Protein AF-A0A2K3KCC7-F1 (afdb_monomer_lite)

Secondary structure (DSSP, 8-state):
-HHHHHHHHHHHHHTTTS-TT--TT-TT--HHHHHHHHHHHHHHHHH--SSS----------TTHHHH--TTGGG-

Sequence (76 aa):
MISKVLANRLNICLDKCVFQEQSAFVEGRSILD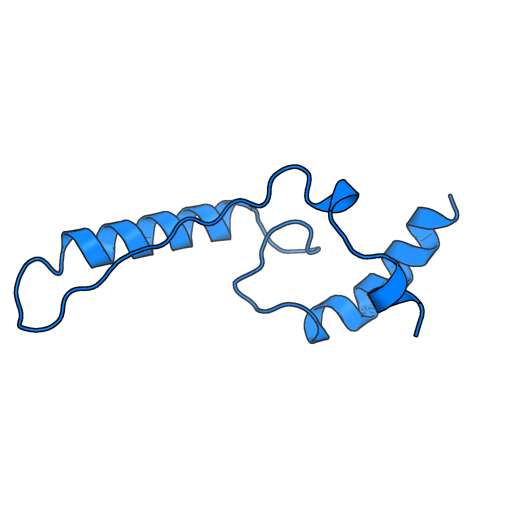NALISIEVIHALKRKTTGRIGELALKIDISKAYDKVDWGFLRG

Structure (mmCIF, N/CA/C/O backbone):
data_AF-A0A2K3KCC7-F1
#
_entry.id   AF-A0A2K3KCC7-F1
#
loop_
_atom_site.group_PDB
_atom_site.id
_atom_site.type_symbol
_atom_site.label_atom_id
_atom_site.label_alt_id
_atom_site.label_comp_id
_atom_site.label_asym_id
_atom_site.label_entity_id
_atom_site.label_seq_id
_atom_site.pdbx_PDB_ins_code
_atom_site.Cartn_x
_atom_site.Cartn_y
_atom_site.Cartn_z
_atom_site.occupancy
_atom_site.B_iso_or_equiv
_atom_site.auth_seq_id
_atom_site.auth_comp_id
_atom_site.auth_asym_id
_atom_site.auth_atom_id
_atom_site.pdbx_PDB_model_num
ATOM 1 N N . MET A 1 1 ? 7.353 7.850 -24.823 1.00 81.44 1 MET A N 1
ATOM 2 C CA . MET A 1 1 ? 8.191 7.825 -23.603 1.00 81.44 1 MET A CA 1
ATOM 3 C C . MET A 1 1 ? 8.509 6.371 -23.286 1.00 81.44 1 MET A C 1
ATOM 5 O O . MET A 1 1 ? 7.576 5.578 -23.225 1.00 81.44 1 MET A O 1
ATOM 9 N N . ILE A 1 2 ? 9.788 6.006 -23.155 1.00 94.81 2 ILE A N 1
ATOM 10 C CA . ILE A 1 2 ? 10.219 4.605 -22.965 1.00 94.81 2 ILE A CA 1
ATOM 11 C C . ILE A 1 2 ? 9.594 3.998 -21.696 1.00 94.81 2 ILE A C 1
ATOM 13 O O . ILE A 1 2 ? 9.116 2.869 -21.726 1.00 94.81 2 ILE A O 1
ATOM 17 N N . SER A 1 3 ? 9.481 4.784 -20.622 1.00 95.31 3 SER A N 1
ATOM 18 C CA . SER A 1 3 ? 8.824 4.388 -19.368 1.00 95.31 3 SER A CA 1
ATOM 19 C C . SER A 1 3 ? 7.382 3.906 -19.557 1.00 95.31 3 SER A C 1
ATOM 21 O O . SER A 1 3 ? 7.007 2.883 -18.998 1.00 95.31 3 SER A O 1
ATOM 23 N N . LYS A 1 4 ? 6.583 4.581 -20.394 1.00 94.75 4 LYS A N 1
ATOM 24 C CA . LYS A 1 4 ? 5.197 4.174 -20.687 1.00 94.75 4 LYS A CA 1
ATOM 25 C C . LYS A 1 4 ? 5.137 2.832 -21.419 1.00 94.75 4 LYS A C 1
ATOM 27 O O . LYS A 1 4 ? 4.272 2.015 -21.131 1.00 94.75 4 LYS A O 1
ATOM 32 N N . VAL A 1 5 ? 6.070 2.591 -22.341 1.00 96.38 5 VAL A N 1
ATOM 33 C CA . VAL A 1 5 ? 6.166 1.301 -23.041 1.00 96.38 5 VAL A CA 1
ATOM 34 C C . VAL A 1 5 ? 6.508 0.186 -22.052 1.00 96.38 5 VAL A C 1
ATOM 36 O O . VAL A 1 5 ? 5.871 -0.862 -22.076 1.00 96.38 5 VAL A O 1
ATOM 39 N N . LEU A 1 6 ? 7.466 0.419 -21.149 1.00 94.81 6 LEU A N 1
ATOM 40 C CA . LEU A 1 6 ? 7.830 -0.543 -20.106 1.00 94.81 6 LEU A CA 1
ATOM 41 C C . LEU A 1 6 ? 6.666 -0.819 -19.143 1.00 94.81 6 LEU A C 1
ATOM 43 O O . LEU A 1 6 ? 6.372 -1.984 -18.886 1.00 94.81 6 LEU A O 1
ATOM 47 N N . ALA A 1 7 ? 5.964 0.219 -18.681 1.00 94.44 7 ALA A N 1
ATOM 48 C CA . ALA A 1 7 ? 4.798 0.081 -17.808 1.00 94.44 7 ALA A CA 1
ATOM 49 C C . ALA A 1 7 ? 3.689 -0.761 -18.460 1.00 94.44 7 ALA A C 1
ATOM 51 O O . ALA A 1 7 ? 3.195 -1.705 -17.850 1.00 94.44 7 ALA A O 1
ATOM 52 N N . ASN A 1 8 ? 3.368 -0.502 -19.731 1.00 94.12 8 ASN A N 1
ATOM 53 C CA . ASN A 1 8 ? 2.363 -1.281 -20.458 1.00 94.12 8 ASN A CA 1
ATOM 54 C C . ASN A 1 8 ? 2.767 -2.754 -20.628 1.00 94.12 8 ASN A C 1
ATOM 56 O O . ASN A 1 8 ? 1.908 -3.630 -20.603 1.00 94.12 8 ASN A O 1
ATOM 60 N N . ARG A 1 9 ? 4.066 -3.049 -20.783 1.00 94.62 9 ARG A N 1
ATOM 61 C CA . ARG A 1 9 ? 4.553 -4.438 -20.844 1.00 94.62 9 ARG A CA 1
ATOM 62 C C . ARG A 1 9 ? 4.450 -5.140 -19.491 1.00 94.62 9 ARG A C 1
ATOM 64 O O . ARG A 1 9 ? 4.098 -6.314 -19.462 1.00 94.62 9 ARG A O 1
ATOM 71 N N . LEU A 1 10 ? 4.738 -4.435 -18.395 1.00 93.12 10 LEU A N 1
ATOM 72 C CA . LEU A 1 10 ? 4.591 -4.963 -17.033 1.00 93.12 10 LEU A CA 1
ATOM 73 C C . LEU A 1 10 ? 3.124 -5.202 -16.657 1.00 93.12 10 LEU A C 1
ATOM 75 O O . LEU A 1 10 ? 2.831 -6.162 -15.952 1.00 93.12 10 LEU A O 1
ATOM 79 N N . ASN A 1 11 ? 2.203 -4.381 -17.167 1.00 92.94 11 ASN A N 1
ATOM 80 C CA . ASN A 1 11 ? 0.770 -4.515 -16.899 1.00 92.94 11 ASN A CA 1
ATOM 81 C C . ASN A 1 11 ? 0.233 -5.920 -17.238 1.00 92.94 11 ASN A C 1
ATOM 83 O O . ASN A 1 11 ? -0.567 -6.477 -16.501 1.00 92.94 11 ASN A O 1
ATOM 87 N N . ILE A 1 12 ? 0.759 -6.546 -18.297 1.00 93.81 12 ILE A N 1
ATOM 88 C CA . ILE A 1 12 ? 0.353 -7.884 -18.767 1.00 93.81 12 ILE A CA 1
ATOM 89 C C . ILE A 1 12 ? 0.586 -8.981 -17.710 1.00 93.81 12 ILE A C 1
ATOM 91 O O . ILE A 1 12 ? -0.103 -10.001 -17.711 1.00 93.81 12 ILE A O 1
ATOM 95 N N . CYS A 1 13 ? 1.563 -8.809 -16.816 1.00 93.12 13 CYS A N 1
ATOM 96 C CA . CYS A 1 13 ? 1.836 -9.755 -15.732 1.00 93.12 13 CYS A CA 1
ATOM 97 C C . CYS A 1 13 ? 1.479 -9.213 -14.344 1.00 93.12 13 CYS A C 1
ATOM 99 O O . CYS A 1 13 ? 1.704 -9.917 -13.361 1.00 93.12 13 CYS A O 1
ATOM 101 N N . LEU A 1 14 ? 0.929 -7.999 -14.252 1.00 92.94 14 LEU A N 1
ATOM 102 C CA . LEU A 1 14 ? 0.674 -7.328 -12.980 1.00 92.94 14 LEU A CA 1
ATOM 103 C C . LEU A 1 14 ? -0.284 -8.132 -12.095 1.00 92.94 14 LEU A C 1
ATOM 105 O O . LEU A 1 14 ? -0.001 -8.299 -10.913 1.00 92.94 14 LEU A O 1
ATOM 109 N N . ASP A 1 15 ? -1.327 -8.729 -12.677 1.00 90.75 15 ASP A N 1
ATOM 110 C CA . ASP A 1 15 ? -2.298 -9.574 -11.962 1.00 90.75 15 ASP A CA 1
ATOM 111 C C . ASP A 1 15 ? -1.684 -10.817 -11.300 1.00 90.75 15 ASP A C 1
ATOM 113 O O . ASP A 1 15 ? -2.280 -11.392 -10.395 1.00 90.75 15 ASP A O 1
ATOM 117 N N . LYS A 1 16 ? -0.487 -11.245 -11.721 1.00 93.56 16 LYS A N 1
ATOM 118 C CA . LYS A 1 16 ? 0.245 -12.349 -11.075 1.00 93.56 16 LYS A CA 1
ATOM 119 C C . LYS A 1 16 ? 1.115 -11.878 -9.908 1.00 93.56 16 LYS A C 1
ATOM 121 O O . LYS A 1 16 ? 1.591 -12.706 -9.138 1.00 93.56 16 LYS A O 1
ATOM 126 N N . CYS A 1 17 ? 1.357 -10.573 -9.810 1.00 92.88 17 CYS A N 1
ATOM 127 C CA . CYS A 1 17 ? 2.252 -9.956 -8.832 1.00 92.88 17 CYS A CA 1
ATOM 128 C C . CYS A 1 17 ? 1.502 -9.241 -7.702 1.00 92.88 17 CYS A C 1
ATOM 130 O O . CYS A 1 17 ? 2.119 -8.931 -6.684 1.00 92.88 17 CYS A O 1
ATOM 132 N N . VAL A 1 18 ? 0.212 -8.941 -7.883 1.00 93.94 18 VAL A N 1
ATOM 133 C CA . VAL A 1 18 ? -0.607 -8.214 -6.905 1.00 93.94 18 VAL A CA 1
ATOM 134 C C . VAL A 1 18 ? -1.842 -9.015 -6.509 1.00 93.94 18 VAL A C 1
ATOM 136 O O . VAL A 1 18 ? -2.451 -9.690 -7.337 1.00 93.94 18 VAL A O 1
ATOM 139 N N . PHE A 1 19 ? -2.239 -8.908 -5.244 1.00 92.38 19 PHE A N 1
ATOM 140 C CA . PHE A 1 19 ? -3.471 -9.513 -4.738 1.00 92.38 19 PHE A CA 1
ATOM 141 C C . PHE A 1 19 ? -4.710 -8.695 -5.122 1.00 92.38 19 PHE A C 1
ATOM 143 O O . PHE A 1 19 ? -4.600 -7.542 -5.548 1.00 92.38 19 PHE A O 1
ATOM 150 N N . GLN A 1 20 ? -5.902 -9.278 -4.980 1.00 90.00 20 GLN A N 1
ATOM 151 C CA . GLN A 1 20 ? -7.167 -8.631 -5.346 1.00 90.00 20 GLN A CA 1
ATOM 152 C C . GLN A 1 20 ? -7.446 -7.384 -4.493 1.00 90.00 20 GLN A C 1
ATOM 154 O O . GLN A 1 20 ? -7.988 -6.401 -4.991 1.00 90.00 20 GLN A O 1
ATOM 159 N N . GLU A 1 21 ? -6.996 -7.389 -3.242 1.00 90.44 21 GLU A N 1
ATOM 160 C CA . GLU A 1 21 ? -7.153 -6.301 -2.276 1.00 90.44 21 GLU A CA 1
ATOM 161 C C . GLU A 1 21 ? -6.246 -5.094 -2.589 1.00 90.44 21 GLU A C 1
ATOM 163 O O . GLU A 1 21 ? -6.386 -4.027 -1.991 1.00 90.44 21 GLU A O 1
ATOM 168 N N . GLN A 1 22 ? -5.302 -5.226 -3.530 1.00 90.88 22 GLN A N 1
ATOM 169 C CA . GLN A 1 22 ? -4.457 -4.120 -3.981 1.00 90.88 22 GLN A CA 1
ATOM 170 C C . GLN A 1 22 ? -5.149 -3.342 -5.106 1.00 90.88 22 GLN A C 1
ATOM 172 O O . GLN A 1 22 ? -4.985 -3.653 -6.285 1.00 90.88 22 GLN A O 1
ATOM 177 N N . SER A 1 23 ? -5.916 -2.311 -4.746 1.00 91.69 23 SER A N 1
ATOM 178 C CA . SER A 1 23 ? -6.676 -1.518 -5.734 1.00 91.69 23 SER A CA 1
ATOM 179 C C . SER A 1 23 ? -5.934 -0.290 -6.275 1.00 91.69 23 SER A C 1
ATOM 181 O O . SER A 1 23 ? -6.300 0.261 -7.309 1.00 91.69 23 SER A O 1
ATOM 183 N N . ALA A 1 24 ? -4.885 0.176 -5.593 1.00 91.06 24 ALA A N 1
ATOM 184 C CA . ALA A 1 24 ? -4.154 1.373 -6.005 1.00 91.06 24 ALA A CA 1
ATOM 185 C C . ALA A 1 24 ? -3.211 1.082 -7.182 1.00 91.06 24 ALA A C 1
ATOM 187 O O . ALA A 1 24 ? -2.470 0.104 -7.151 1.00 91.06 24 ALA A O 1
ATOM 188 N N . PHE A 1 25 ? -3.189 1.979 -8.174 1.00 90.56 25 PHE A N 1
ATOM 189 C CA . PHE A 1 25 ? -2.306 1.915 -9.351 1.00 90.56 25 PHE A CA 1
ATOM 190 C C . PHE A 1 25 ? -2.456 0.656 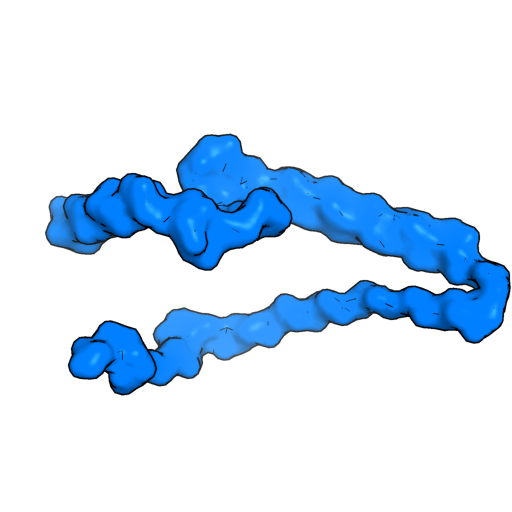-10.220 1.00 90.56 25 PHE A C 1
ATOM 192 O O . PHE A 1 25 ? -1.560 0.348 -11.005 1.00 90.56 25 PHE A O 1
ATOM 199 N N . VAL A 1 26 ? -3.588 -0.042 -10.118 1.00 92.50 26 VAL A N 1
ATOM 200 C CA . VAL A 1 26 ? -3.932 -1.174 -10.982 1.00 92.50 26 VAL A CA 1
ATOM 201 C C . VAL A 1 26 ? -5.033 -0.740 -11.940 1.00 92.50 26 VAL A C 1
ATOM 203 O O . VAL A 1 26 ? -6.036 -0.155 -11.527 1.00 92.50 26 VAL A O 1
ATOM 206 N N . GLU A 1 27 ? -4.838 -0.994 -13.231 1.00 90.94 27 GLU A N 1
ATOM 207 C CA . GLU A 1 27 ? -5.837 -0.670 -14.246 1.00 90.94 27 GLU A CA 1
ATOM 208 C C . GLU A 1 27 ? -7.154 -1.412 -13.967 1.00 90.94 27 GLU A C 1
ATOM 210 O O . GLU A 1 27 ? -7.163 -2.584 -13.601 1.00 90.94 27 GLU A O 1
ATOM 215 N N . GLY A 1 28 ? -8.279 -0.707 -14.099 1.00 91.69 28 GLY A N 1
ATOM 216 C CA . GLY A 1 28 ? -9.607 -1.277 -13.860 1.00 91.69 28 GLY A CA 1
ATOM 217 C C . GLY A 1 28 ? -10.014 -1.422 -12.388 1.00 91.69 28 GLY A C 1
ATOM 218 O O . GLY A 1 28 ? -11.137 -1.854 -12.139 1.00 91.69 28 GLY A O 1
ATOM 219 N N . ARG A 1 29 ? -9.168 -1.037 -11.418 1.00 93.12 29 ARG A N 1
ATOM 220 C CA . ARG A 1 29 ? -9.508 -1.045 -9.981 1.00 93.12 29 ARG A CA 1
ATOM 221 C C . ARG A 1 29 ? -9.700 0.369 -9.441 1.00 93.12 29 ARG A C 1
ATOM 223 O O . ARG A 1 29 ? -9.015 1.305 -9.862 1.00 93.12 29 ARG A O 1
ATOM 230 N N . SER A 1 30 ? -10.645 0.539 -8.516 1.00 94.19 30 SER A N 1
ATOM 231 C CA . SER A 1 30 ? -10.951 1.844 -7.934 1.00 94.19 30 SER A CA 1
ATOM 232 C C . SER A 1 30 ? -10.254 2.015 -6.592 1.00 94.19 30 SER A C 1
ATOM 234 O O . SER A 1 30 ? -10.287 1.145 -5.729 1.00 94.19 30 SER A O 1
ATOM 236 N N . ILE A 1 31 ? -9.689 3.197 -6.340 1.00 91.44 31 ILE A N 1
ATOM 237 C CA . ILE A 1 31 ? -9.158 3.525 -5.008 1.00 91.44 31 ILE A CA 1
ATOM 238 C C . ILE A 1 31 ? -10.247 3.494 -3.921 1.00 91.44 31 ILE A C 1
ATOM 240 O O . ILE A 1 31 ? -9.942 3.303 -2.742 1.00 91.44 31 ILE A O 1
ATOM 244 N N . LEU A 1 32 ? -11.517 3.654 -4.311 1.00 94.56 32 LEU A N 1
ATOM 245 C CA . LEU A 1 32 ? -12.656 3.575 -3.399 1.00 94.56 32 LEU A CA 1
ATOM 246 C C . LEU A 1 32 ? -12.826 2.173 -2.806 1.00 94.56 32 LEU A C 1
ATOM 248 O O . LEU A 1 32 ? -13.268 2.069 -1.664 1.00 94.56 32 LEU A O 1
ATOM 252 N N . ASP A 1 33 ? -12.406 1.123 -3.513 1.00 92.62 33 ASP A N 1
ATOM 253 C CA . ASP A 1 33 ? -12.495 -0.258 -3.029 1.00 92.62 33 ASP A CA 1
ATOM 254 C C . ASP A 1 33 ? -11.669 -0.427 -1.740 1.00 92.62 33 ASP A C 1
ATOM 256 O O . ASP A 1 33 ? -12.150 -0.957 -0.739 1.00 92.62 33 ASP A O 1
ATOM 260 N N . ASN A 1 34 ? -10.469 0.163 -1.690 1.00 90.94 34 ASN A N 1
ATOM 261 C CA . ASN A 1 34 ? -9.632 0.166 -0.483 1.00 90.94 34 ASN A CA 1
ATOM 262 C C . ASN A 1 34 ? -10.263 0.954 0.678 1.00 90.94 34 ASN A C 1
ATOM 264 O O . ASN A 1 34 ? -10.087 0.597 1.849 1.00 90.94 34 ASN A O 1
ATOM 268 N N . ALA A 1 35 ? -10.979 2.042 0.374 1.00 92.75 35 ALA A N 1
ATOM 269 C CA . ALA A 1 35 ? -11.678 2.828 1.387 1.00 92.75 35 ALA A CA 1
ATOM 270 C C . ALA A 1 35 ? -12.850 2.037 1.986 1.00 92.75 35 ALA A C 1
ATOM 272 O O . ALA A 1 35 ? -13.015 2.032 3.207 1.00 92.75 35 ALA A O 1
ATOM 273 N N . LEU A 1 36 ? -13.608 1.322 1.151 1.00 94.56 36 LEU A N 1
ATOM 274 C CA . LEU A 1 36 ? -14.694 0.441 1.586 1.00 94.56 36 LEU A CA 1
ATOM 275 C C . LEU A 1 36 ? -14.174 -0.695 2.470 1.00 94.56 36 LEU A C 1
ATOM 277 O O . LEU A 1 36 ? -14.663 -0.849 3.588 1.00 94.56 36 LEU A O 1
ATOM 281 N N . ILE A 1 37 ? -13.119 -1.397 2.040 1.00 93.44 37 ILE A N 1
ATOM 282 C CA . ILE A 1 37 ? -12.472 -2.449 2.843 1.00 93.44 37 ILE A CA 1
ATOM 283 C C . ILE A 1 37 ? -12.042 -1.895 4.209 1.00 93.44 37 ILE A C 1
ATOM 285 O O . ILE A 1 37 ? -12.292 -2.505 5.247 1.00 93.44 37 ILE A O 1
ATOM 289 N N . SER A 1 38 ? -11.446 -0.700 4.242 1.00 93.94 38 SER A N 1
ATOM 290 C CA . SER A 1 38 ? -11.032 -0.062 5.500 1.00 93.94 38 SER A CA 1
ATOM 291 C C . SER A 1 38 ? -12.220 0.236 6.424 1.00 93.94 38 SER A C 1
ATOM 293 O O . SER A 1 38 ? -12.130 0.021 7.635 1.00 93.94 38 SER A O 1
ATOM 295 N N . ILE A 1 39 ? -13.338 0.717 5.869 1.00 95.44 39 ILE A N 1
ATOM 296 C CA . ILE A 1 39 ? -14.575 0.968 6.621 1.00 95.44 39 ILE A CA 1
ATOM 297 C C . ILE A 1 39 ? -15.128 -0.342 7.190 1.00 95.44 39 ILE A C 1
ATOM 299 O O . ILE A 1 39 ? -15.480 -0.383 8.370 1.00 95.44 39 ILE A O 1
ATOM 303 N N . GLU A 1 40 ? -15.168 -1.410 6.394 1.00 95.25 40 GLU A N 1
ATOM 304 C CA . GLU A 1 40 ? -15.645 -2.727 6.824 1.00 95.25 40 GLU A CA 1
ATOM 305 C C . GLU A 1 40 ? -14.785 -3.318 7.940 1.00 95.25 40 GLU A C 1
ATOM 307 O O . GLU A 1 40 ? -15.333 -3.780 8.943 1.00 95.25 40 GLU A O 1
ATOM 312 N N . VAL A 1 41 ? -13.457 -3.233 7.820 1.00 94.62 41 VAL A N 1
ATOM 313 C CA . VAL A 1 41 ? -12.518 -3.674 8.863 1.00 94.62 41 VAL A CA 1
ATOM 314 C C . VAL A 1 41 ? -12.775 -2.919 10.168 1.00 94.62 41 VAL A C 1
ATOM 316 O O . VAL A 1 41 ? -12.948 -3.536 11.219 1.00 94.62 41 VAL A O 1
ATOM 319 N N . ILE A 1 42 ? -12.873 -1.587 10.121 1.00 94.88 42 ILE A N 1
ATOM 320 C CA . ILE A 1 42 ? -13.154 -0.773 11.315 1.00 94.88 42 ILE A CA 1
ATOM 321 C C . ILE A 1 42 ? -14.521 -1.129 11.910 1.00 94.88 42 ILE A C 1
ATOM 323 O O . ILE A 1 42 ? -14.669 -1.216 13.131 1.00 94.88 42 ILE A O 1
ATOM 327 N N . HIS A 1 43 ? -15.529 -1.330 11.065 1.00 95.25 43 HIS A N 1
ATOM 328 C CA . HIS A 1 43 ? -16.875 -1.687 11.500 1.00 95.25 43 HIS A CA 1
ATOM 329 C C . HIS A 1 43 ? -16.928 -3.075 12.146 1.00 95.25 43 HIS A C 1
ATOM 331 O O . HIS A 1 43 ? -17.585 -3.253 13.173 1.00 95.25 43 HIS A O 1
ATOM 337 N N . ALA A 1 44 ? -16.214 -4.056 11.592 1.00 93.75 44 ALA A N 1
ATOM 338 C CA . ALA A 1 44 ? -16.083 -5.390 12.167 1.00 93.75 44 ALA A CA 1
ATOM 339 C C . ALA A 1 44 ? -15.439 -5.333 13.560 1.00 93.75 44 ALA A C 1
ATOM 341 O O . ALA A 1 44 ? -16.015 -5.853 14.518 1.00 93.75 44 ALA A O 1
ATOM 342 N N . LEU A 1 45 ? -14.331 -4.597 13.695 1.00 93.81 45 LEU A N 1
ATOM 343 C CA . LEU A 1 45 ? -13.648 -4.395 14.976 1.00 93.81 45 LEU A CA 1
ATOM 344 C C . LEU A 1 45 ? -14.550 -3.719 16.016 1.00 93.81 45 LEU A C 1
ATOM 346 O O . LEU A 1 45 ? -14.608 -4.153 17.163 1.00 93.81 45 LEU A O 1
ATOM 350 N N . LYS A 1 46 ? -15.317 -2.696 15.616 1.00 91.75 46 LYS A N 1
ATOM 351 C CA . LYS A 1 46 ? -16.273 -2.015 16.507 1.00 91.75 46 LYS A CA 1
ATOM 352 C C . LYS A 1 46 ? -17.410 -2.914 16.986 1.00 91.75 46 LYS A C 1
ATOM 354 O O . LYS A 1 46 ? -17.963 -2.652 18.050 1.00 91.75 46 LYS A O 1
ATOM 359 N N . ARG A 1 47 ? -17.796 -3.933 16.213 1.00 91.25 47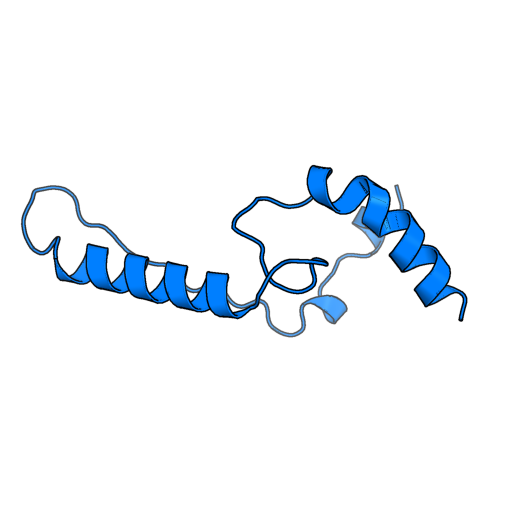 ARG A N 1
ATOM 360 C CA . ARG A 1 47 ? -18.849 -4.885 16.608 1.00 91.25 47 ARG A CA 1
ATOM 361 C C . ARG A 1 47 ? -18.321 -6.014 17.485 1.00 91.25 47 ARG A C 1
ATOM 363 O O . ARG A 1 47 ? -19.079 -6.563 18.281 1.00 91.25 47 ARG A O 1
ATOM 370 N N . LYS A 1 48 ? -17.038 -6.356 17.371 1.00 88.12 48 LYS A N 1
ATOM 371 C CA . LYS A 1 48 ? -16.421 -7.467 18.100 1.00 88.12 48 LYS A CA 1
ATOM 372 C C . LYS A 1 48 ? -15.829 -7.016 19.441 1.00 88.12 48 LYS A C 1
ATOM 374 O O . LYS A 1 48 ? -14.638 -7.147 19.695 1.00 88.12 48 LYS A O 1
ATOM 379 N N . THR A 1 49 ? -16.684 -6.476 20.312 1.00 83.69 49 THR A N 1
ATOM 380 C CA . THR A 1 49 ? -16.295 -5.924 21.628 1.00 83.69 49 THR A CA 1
ATOM 381 C C . THR A 1 49 ? -16.282 -6.949 22.761 1.00 83.69 49 THR A C 1
ATOM 383 O O . THR A 1 49 ? -15.873 -6.630 23.875 1.00 83.69 49 THR A O 1
ATOM 386 N N . THR A 1 50 ? -16.736 -8.176 22.503 1.00 85.19 50 THR A N 1
ATOM 387 C CA . THR A 1 50 ? -16.806 -9.259 23.490 1.00 85.19 50 THR A CA 1
ATOM 388 C C . THR A 1 50 ? -16.192 -10.538 22.927 1.00 85.19 50 THR A C 1
ATOM 390 O O . THR A 1 50 ? -16.177 -10.758 21.716 1.00 85.19 50 THR A O 1
ATOM 393 N N . GLY A 1 51 ? -15.677 -11.390 23.814 1.00 84.94 51 GLY A N 1
ATOM 394 C CA . GLY A 1 51 ? -15.032 -12.650 23.454 1.00 84.94 51 GLY A CA 1
ATOM 395 C C . GLY A 1 51 ? -13.630 -12.780 24.042 1.00 84.94 51 GLY A C 1
ATOM 396 O O . GLY A 1 51 ? -13.086 -11.852 24.631 1.00 84.94 51 GLY A O 1
ATOM 397 N N . ARG A 1 52 ? -13.051 -13.976 23.907 1.00 86.06 52 ARG A N 1
ATOM 398 C CA . ARG A 1 52 ? -11.712 -14.299 24.431 1.00 86.06 52 ARG A CA 1
ATOM 399 C C . ARG A 1 52 ? -10.566 -13.875 23.505 1.00 86.06 52 ARG A C 1
ATOM 401 O O . ARG A 1 52 ? -9.423 -13.869 23.942 1.00 86.06 52 ARG A O 1
ATOM 408 N N . ILE A 1 53 ? -10.868 -13.570 22.241 1.00 87.75 53 ILE A N 1
ATOM 409 C CA . ILE A 1 53 ? -9.895 -13.233 21.196 1.00 87.75 53 ILE A CA 1
ATOM 410 C C . ILE A 1 53 ? -10.086 -11.764 20.824 1.00 87.75 53 ILE A C 1
ATOM 412 O O . ILE A 1 53 ? -11.167 -11.387 20.373 1.00 87.75 53 ILE A O 1
ATOM 416 N N . GLY A 1 54 ? -9.043 -10.957 21.016 1.00 87.19 54 GLY A N 1
ATOM 417 C CA . GLY A 1 54 ? -8.994 -9.577 20.539 1.00 87.19 54 GLY A CA 1
ATOM 418 C C . GLY A 1 54 ? -8.540 -9.512 19.083 1.00 87.19 54 GLY A C 1
ATOM 419 O O . GLY A 1 54 ? -7.667 -10.270 18.667 1.00 87.19 54 GLY A O 1
ATOM 420 N N . GLU A 1 55 ? -9.119 -8.593 18.320 1.00 91.00 55 GLU A N 1
ATOM 421 C CA . GLU A 1 55 ? -8.710 -8.286 16.949 1.00 91.00 55 GLU A CA 1
ATOM 422 C C . GLU A 1 55 ? -8.147 -6.863 16.881 1.00 91.00 55 GLU A C 1
ATOM 424 O O . GLU A 1 55 ? -8.546 -5.992 17.657 1.00 91.00 55 GLU A O 1
ATOM 429 N N . LEU A 1 56 ? -7.220 -6.618 15.953 1.00 92.06 56 LEU A N 1
ATOM 430 C CA . LEU A 1 56 ? -6.646 -5.293 15.720 1.00 92.06 56 LEU A CA 1
ATOM 431 C C . LEU A 1 56 ? -6.482 -5.035 14.223 1.00 92.06 56 LEU A C 1
ATOM 433 O O . LEU A 1 56 ? -6.187 -5.950 13.458 1.00 92.06 56 LEU A O 1
ATOM 437 N N . ALA A 1 57 ? -6.616 -3.772 13.824 1.00 93.38 57 ALA A N 1
ATOM 438 C CA . ALA A 1 57 ? -6.207 -3.306 12.504 1.00 93.38 57 ALA A CA 1
ATOM 439 C C . ALA A 1 57 ? -4.871 -2.574 12.614 1.00 93.38 57 ALA A C 1
ATOM 441 O O . ALA A 1 57 ? -4.712 -1.675 13.442 1.00 93.38 57 ALA A O 1
ATOM 442 N N . LEU A 1 58 ? -3.922 -2.943 11.756 1.00 94.44 58 LEU A N 1
ATOM 443 C CA . LEU A 1 58 ? -2.629 -2.283 11.660 1.00 94.44 58 LEU A CA 1
ATOM 444 C C . LEU A 1 58 ? -2.594 -1.432 10.392 1.00 94.44 58 LEU A C 1
ATOM 446 O O . LEU A 1 58 ? -2.673 -1.952 9.282 1.00 94.44 58 LEU A O 1
ATOM 450 N N . LYS A 1 59 ? -2.445 -0.118 10.561 1.00 93.12 59 LYS A N 1
ATOM 451 C CA . LYS A 1 59 ? -2.198 0.801 9.450 1.00 93.12 59 LYS A CA 1
ATOM 452 C C . LYS A 1 59 ? -0.691 0.991 9.293 1.00 93.12 59 LYS A C 1
ATOM 454 O O . LYS A 1 59 ? -0.063 1.603 10.152 1.00 93.12 59 LYS A O 1
ATOM 459 N N . ILE A 1 60 ? -0.133 0.480 8.200 1.00 94.12 60 ILE A N 1
ATOM 460 C CA . ILE A 1 60 ? 1.290 0.608 7.863 1.00 94.12 60 ILE A CA 1
ATOM 461 C C . ILE A 1 60 ? 1.440 1.654 6.756 1.00 94.12 60 ILE A C 1
ATOM 463 O O . ILE A 1 60 ? 0.704 1.618 5.773 1.00 94.12 60 ILE A O 1
ATOM 467 N N . ASP A 1 61 ? 2.396 2.567 6.914 1.00 93.00 61 ASP A N 1
ATOM 468 C CA . ASP A 1 61 ? 2.797 3.537 5.893 1.00 93.00 61 ASP A CA 1
ATOM 469 C C . ASP A 1 61 ? 4.317 3.481 5.694 1.00 93.00 61 ASP A C 1
ATOM 471 O O . ASP A 1 61 ? 5.078 3.385 6.661 1.00 93.00 61 ASP A O 1
ATOM 475 N N . ILE A 1 62 ? 4.763 3.524 4.437 1.00 94.44 62 ILE A N 1
ATOM 476 C CA . ILE A 1 62 ? 6.184 3.476 4.084 1.00 94.44 62 ILE A CA 1
ATOM 477 C C . ILE A 1 62 ? 6.614 4.869 3.637 1.00 94.44 62 ILE A C 1
ATOM 479 O O . ILE A 1 62 ? 6.363 5.297 2.510 1.00 94.44 62 ILE A O 1
ATOM 483 N N . SER A 1 63 ? 7.335 5.572 4.508 1.00 95.44 63 SER A N 1
ATOM 484 C CA . SER A 1 63 ? 7.808 6.923 4.201 1.00 95.44 63 SER A CA 1
ATOM 485 C C . SER A 1 63 ? 8.822 6.888 3.060 1.00 95.44 63 SER A C 1
ATOM 487 O O . SER A 1 63 ? 9.821 6.176 3.170 1.00 95.44 63 SER A O 1
ATOM 489 N N . LYS A 1 64 ? 8.609 7.706 2.022 1.00 94.00 64 LYS A N 1
ATOM 490 C CA . LYS A 1 64 ? 9.476 7.792 0.834 1.00 94.00 64 LYS A CA 1
ATOM 491 C C . LYS A 1 64 ? 9.738 6.420 0.198 1.00 94.00 64 LYS A C 1
ATOM 493 O O . LYS A 1 64 ? 10.884 6.056 -0.044 1.00 94.00 64 LYS A O 1
ATOM 498 N N . ALA A 1 65 ? 8.672 5.653 -0.044 1.00 93.12 65 ALA A N 1
ATOM 499 C CA . ALA A 1 65 ? 8.757 4.277 -0.536 1.00 93.12 65 ALA A CA 1
ATOM 500 C C . ALA A 1 65 ? 9.721 4.114 -1.723 1.00 93.12 65 ALA A C 1
ATOM 502 O O . ALA A 1 65 ? 10.589 3.254 -1.659 1.00 93.12 65 ALA A O 1
ATOM 503 N N . TYR A 1 66 ? 9.641 4.985 -2.737 1.00 90.88 66 TYR A N 1
ATOM 504 C CA . TYR A 1 66 ? 10.511 4.931 -3.919 1.00 90.88 66 TYR A CA 1
ATOM 505 C C . TYR A 1 66 ? 11.993 5.220 -3.630 1.00 90.88 66 TYR A C 1
ATOM 507 O O . TYR A 1 66 ? 12.852 4.635 -4.280 1.00 90.88 66 TYR A O 1
ATOM 515 N N . ASP A 1 67 ? 12.305 6.060 -2.639 1.00 94.69 67 ASP A N 1
ATOM 516 C CA . ASP A 1 67 ? 13.693 6.361 -2.255 1.00 94.69 67 ASP A CA 1
ATOM 517 C C . ASP A 1 67 ? 14.304 5.231 -1.416 1.00 94.69 67 ASP A C 1
ATOM 519 O O . ASP A 1 67 ? 15.521 5.070 -1.369 1.00 94.69 67 ASP A O 1
ATOM 523 N N . LYS A 1 68 ? 13.453 4.467 -0.719 1.00 93.31 68 LYS A N 1
ATOM 524 C CA . LYS A 1 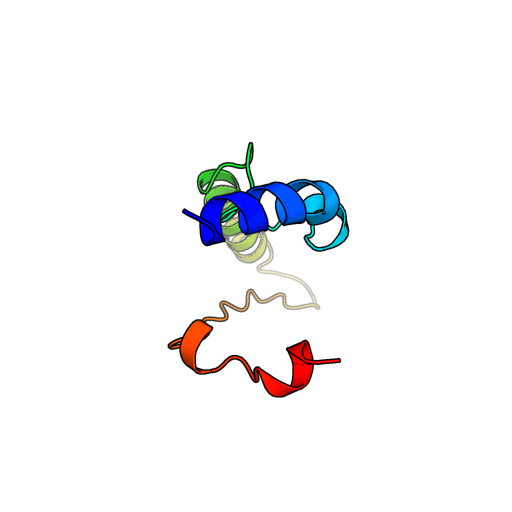68 ? 13.857 3.385 0.187 1.00 93.31 68 LYS A CA 1
ATOM 525 C C . LYS A 1 68 ? 13.895 2.007 -0.470 1.00 93.31 68 LYS A C 1
ATOM 527 O O . LYS A 1 68 ? 14.279 1.052 0.200 1.00 93.31 68 LYS A O 1
ATOM 532 N N . VAL A 1 69 ? 13.488 1.878 -1.734 1.00 92.12 69 VAL A N 1
ATOM 533 C CA . VAL A 1 69 ? 13.626 0.610 -2.462 1.00 92.12 69 VAL A CA 1
ATOM 534 C C . VAL A 1 69 ? 15.112 0.286 -2.609 1.00 92.12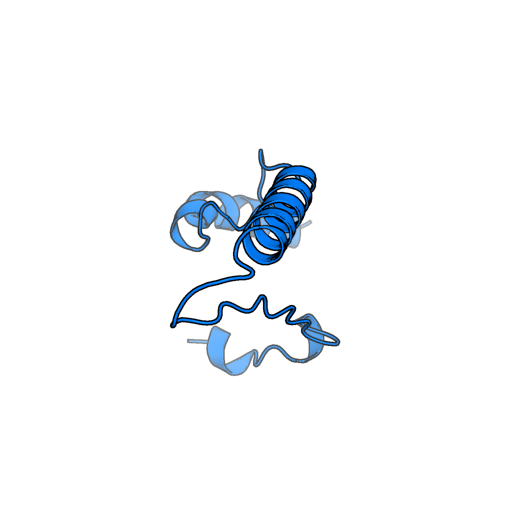 69 VAL A C 1
ATOM 536 O O . VAL A 1 69 ? 15.874 1.088 -3.147 1.00 92.12 69 VAL A O 1
ATOM 539 N N . ASP A 1 70 ? 15.523 -0.904 -2.168 1.00 93.25 70 ASP A N 1
ATOM 540 C CA . ASP A 1 70 ? 16.838 -1.436 -2.515 1.00 93.25 70 ASP A CA 1
ATOM 541 C C . ASP A 1 70 ? 16.832 -1.887 -3.981 1.00 93.25 70 ASP A C 1
ATOM 543 O O . ASP A 1 70 ? 16.333 -2.954 -4.340 1.00 93.25 70 ASP A O 1
ATOM 547 N N . TRP A 1 71 ? 17.390 -1.052 -4.851 1.00 91.25 71 TRP A N 1
ATOM 548 C CA . TRP A 1 71 ? 17.494 -1.341 -6.279 1.00 91.25 71 TRP A CA 1
ATOM 549 C C . TRP A 1 71 ? 18.444 -2.506 -6.592 1.00 91.25 71 TRP A C 1
ATOM 551 O O . TRP A 1 71 ? 18.349 -3.076 -7.680 1.00 91.25 71 TRP A O 1
ATOM 561 N N . GLY A 1 72 ? 19.342 -2.873 -5.669 1.00 93.38 72 GLY A N 1
ATOM 562 C CA . GLY A 1 72 ? 20.214 -4.042 -5.796 1.00 93.38 72 GLY A CA 1
ATOM 563 C C . GLY A 1 72 ? 19.426 -5.350 -5.802 1.00 93.38 72 GLY A C 1
ATOM 564 O O . GLY A 1 72 ? 19.715 -6.224 -6.613 1.00 93.38 72 GLY A O 1
ATOM 565 N N . PHE A 1 73 ? 18.361 -5.435 -4.999 1.00 90.56 73 PHE A N 1
ATOM 566 C CA . PHE A 1 73 ? 17.432 -6.570 -5.003 1.00 90.56 73 PHE A CA 1
ATOM 567 C C . PHE A 1 73 ? 16.764 -6.782 -6.372 1.00 90.56 73 PHE A C 1
ATOM 569 O O . PHE A 1 73 ? 16.550 -7.913 -6.797 1.00 90.56 73 PHE A O 1
ATOM 576 N N . LEU A 1 74 ? 16.455 -5.695 -7.086 1.00 84.75 74 LEU A N 1
ATOM 577 C CA . LEU A 1 74 ? 15.792 -5.752 -8.393 1.00 84.75 74 LEU A CA 1
ATOM 578 C C . LEU A 1 74 ? 16.748 -6.034 -9.560 1.00 84.75 74 LEU A C 1
ATOM 580 O O . LEU A 1 74 ? 16.274 -6.247 -10.676 1.00 84.75 74 LEU A O 1
ATOM 584 N N . ARG A 1 75 ? 18.071 -6.002 -9.343 1.00 81.00 75 ARG A N 1
ATOM 585 C CA . ARG A 1 75 ? 19.0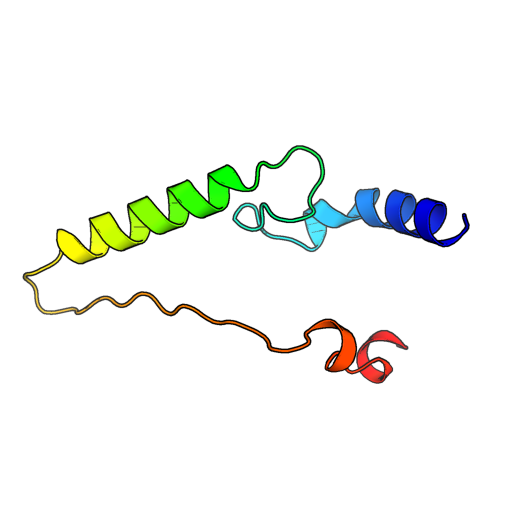45 -6.189 -10.429 1.00 81.00 75 ARG A CA 1
ATOM 586 C C . ARG A 1 75 ? 19.178 -7.631 -10.911 1.00 81.00 75 ARG A C 1
ATOM 588 O O . ARG A 1 75 ? 19.548 -7.773 -12.071 1.00 81.00 75 ARG A O 1
ATOM 595 N N . GLY A 1 76 ? 18.802 -8.625 -10.097 1.00 56.91 76 GLY A N 1
ATOM 596 C CA . GLY A 1 76 ? 18.961 -10.046 -10.431 1.00 56.91 76 GLY A CA 1
ATOM 597 C C . GLY A 1 76 ? 20.419 -10.482 -10.465 1.00 56.91 76 GLY A C 1
ATOM 598 O O . GLY A 1 76 ? 21.188 -9.934 -11.283 1.00 56.91 76 GLY A O 1
#

pLDDT: mean 91.59, std 5.13, range [56.91, 96.38]

InterPro domains:
  IPR052343 Diverse Retrotransposon and Effector-Associated Protein [PTHR46890] (2-75)

Foldseek 3Di:
DVVVVVVVVVLVCVPVVDDPLPQPPRPPRDPVSVVVVVVVVVVVQVVPPDDPDHDDDDDDDDPPVVVPDPVVVVPD

Radius of gyration: 17.61 Å; chains: 1; bounding box: 39×22×48 Å

Organism: Trifolium pratense (NCBI:txid57577)